Protein AF-A0A7W9STG7-F1 (afdb_monomer)

Secondary structure (DSSP, 8-state):
----PPPHHHHHHHHHHHHHHHHHHHHHHH-----TTS--PPPHHHHHHHHHHHHHHHHHHHHHHHHHHHTTTPPPSSGGGGGGGT--GGGGB-TTT-PBPEEETTTTEEE-TTPPTTSSTTGGG----SS--

InterPro domains:
  IPR012902 Prokaryotic N-terminal methylation site [PF07963] (1-25)
  IPR012902 Prokaryotic N-terminal methylation site [TIGR02532] (3-26)
  IPR045584 Pilin-like [SSF54523] (6-87)

Sequence (133 aa):
MRRRAFSLVEILVVIVIIGILAAIVIPRLTGGGKDASGKPTLAPKQRAQQVGTISYVSQIQQAITMYKMDNEERLPANLQELKRYGVTDEMLIDSVSKQPLQYNPQTGEVTSPTALPGRVGNALNLPNSVQGQ

Radius of gyration: 25.41 Å; Cα contacts (8 Å, |Δi|>4): 123; chains: 1; bounding box: 43×26×91 Å

Mean predicted aligned error: 15.26 Å

Foldseek 3Di:
DDDDDDDPVNVVVVVVVVVVVCVVVVCVVQQFDQDPVRHTDDRPVLVVLQLLLLLLQVLLLVLQVVVCVVPVNAGDPDSVVSVVVVRDPVSQARSRPRHGWDADRVVRHTHDPPDDPPSNVCSVDDPPPPDDD

pLDDT: mean 72.4, std 17.85, range [34.22, 96.0]

Organism: Armatimonas rosea (NCBI:txid685828)

Nearest PDB structures (foldseek):
  1g3y-assembly1_A-2  TM=3.520E-01  e=6.005E+00  Corynebacterium diphtheriae
  1bi3-assembly1_A  TM=3.106E-01  e=9.882E+00  Corynebacterium diphtheriae
  1xjk-assembly1_A  TM=2.815E-01  e=6.005E+00  Thermotoga maritima
  1g3s-assembly1_A  TM=2.430E-01  e=9.882E+00  Corynebacterium diphtheriae

Structure (mmCIF, N/CA/C/O backbone):
data_AF-A0A7W9STG7-F1
#
_entry.id   AF-A0A7W9STG7-F1
#
loop_
_atom_site.group_PDB
_atom_site.id
_atom_site.type_symbol
_atom_site.label_atom_id
_atom_site.label_alt_id
_atom_site.label_comp_id
_atom_site.label_asym_id
_atom_site.label_entity_id
_atom_site.label_seq_id
_atom_site.pdbx_PDB_ins_code
_atom_site.Cartn_x
_atom_site.Cartn_y
_atom_site.Cartn_z
_atom_site.occupancy
_atom_site.B_iso_or_equiv
_atom_site.auth_seq_id
_atom_site.auth_comp_id
_atom_site.auth_asym_id
_atom_site.auth_atom_id
_atom_site.pdbx_PDB_model_num
ATOM 1 N N . MET A 1 1 ? 12.511 -15.448 -68.580 1.00 52.19 1 MET A N 1
ATOM 2 C CA . MET A 1 1 ? 12.091 -14.790 -67.320 1.00 52.19 1 MET A CA 1
ATOM 3 C C . MET A 1 1 ? 13.333 -14.462 -66.496 1.00 52.19 1 MET A C 1
ATOM 5 O O . MET A 1 1 ? 14.003 -15.386 -66.057 1.00 52.19 1 MET A O 1
ATOM 9 N N . ARG A 1 2 ? 13.703 -13.183 -66.333 1.00 56.03 2 ARG A N 1
ATOM 10 C CA . ARG A 1 2 ? 14.838 -12.792 -65.474 1.00 56.03 2 ARG A CA 1
ATOM 11 C C . ARG A 1 2 ? 14.344 -12.671 -64.033 1.00 56.03 2 ARG A C 1
ATOM 13 O O . ARG A 1 2 ? 13.600 -11.745 -63.726 1.00 56.03 2 ARG A O 1
ATOM 20 N N . ARG A 1 3 ? 14.737 -13.604 -63.163 1.00 64.56 3 ARG A N 1
ATOM 21 C CA . ARG A 1 3 ? 14.563 -13.457 -61.712 1.00 64.56 3 ARG A CA 1
ATOM 22 C C . ARG A 1 3 ? 15.571 -12.408 -61.242 1.00 64.56 3 ARG A C 1
ATOM 24 O O . ARG A 1 3 ? 16.772 -12.610 -61.397 1.00 64.56 3 ARG A O 1
ATOM 31 N N . ARG A 1 4 ? 15.092 -11.269 -60.739 1.00 70.81 4 ARG A N 1
ATOM 32 C CA . ARG A 1 4 ? 15.939 -10.313 -60.017 1.00 70.81 4 ARG A CA 1
ATOM 33 C C . ARG A 1 4 ? 16.298 -10.967 -58.686 1.00 70.81 4 ARG A C 1
ATOM 35 O O . ARG A 1 4 ? 15.407 -11.271 -57.901 1.00 70.81 4 ARG A O 1
ATOM 42 N N . ALA A 1 5 ? 17.576 -11.266 -58.492 1.00 71.06 5 ALA A N 1
ATOM 43 C CA . ALA A 1 5 ? 18.089 -11.698 -57.203 1.00 71.06 5 ALA A CA 1
ATOM 44 C C . ALA A 1 5 ? 18.240 -10.461 -56.309 1.00 71.06 5 ALA A C 1
ATOM 46 O O . ALA A 1 5 ? 18.744 -9.434 -56.764 1.00 71.06 5 ALA A O 1
ATOM 47 N N . PHE A 1 6 ? 17.774 -10.563 -55.067 1.00 72.50 6 PHE A N 1
ATOM 48 C CA . PHE A 1 6 ? 17.976 -9.538 -54.047 1.00 72.50 6 PHE A CA 1
ATOM 49 C C . PHE A 1 6 ? 19.471 -9.379 -53.761 1.00 72.50 6 PHE A C 1
ATOM 51 O O . PHE A 1 6 ? 20.205 -10.366 -53.684 1.00 72.50 6 PHE A O 1
ATOM 58 N N . SER A 1 7 ? 19.928 -8.135 -53.624 1.00 85.44 7 SER A N 1
ATOM 59 C CA . SER A 1 7 ? 21.320 -7.857 -53.277 1.00 85.44 7 SER A CA 1
ATOM 60 C C . SER A 1 7 ? 21.547 -8.114 -51.788 1.00 85.44 7 SER A C 1
ATOM 62 O O . SER A 1 7 ? 20.723 -7.737 -50.956 1.00 85.44 7 SER A O 1
ATOM 64 N N . LEU A 1 8 ? 22.700 -8.684 -51.424 1.00 85.62 8 LEU A N 1
ATOM 65 C CA . LEU A 1 8 ? 23.116 -8.797 -50.017 1.00 85.62 8 LEU A CA 1
ATOM 66 C C . LEU A 1 8 ? 23.138 -7.428 -49.320 1.00 85.62 8 LEU A C 1
ATOM 68 O O . LEU A 1 8 ? 22.819 -7.321 -48.138 1.00 85.62 8 LEU A O 1
ATOM 72 N N . VAL A 1 9 ? 23.458 -6.373 -50.075 1.00 90.12 9 VAL A N 1
ATOM 73 C CA . VAL A 1 9 ? 23.478 -4.989 -49.586 1.00 90.12 9 VAL A CA 1
ATOM 74 C C . VAL A 1 9 ? 22.075 -4.506 -49.212 1.00 90.12 9 VAL A C 1
ATOM 76 O O . VAL A 1 9 ? 21.909 -3.783 -48.236 1.00 90.12 9 VAL A O 1
ATOM 79 N N . GLU A 1 10 ? 21.055 -4.930 -49.952 1.00 89.19 10 GLU A N 1
ATOM 80 C CA . GLU A 1 10 ? 19.666 -4.544 -49.702 1.00 89.19 10 GLU A CA 1
ATOM 81 C C . GLU A 1 10 ? 19.176 -5.121 -48.371 1.00 89.19 10 GLU A C 1
ATOM 83 O O . GLU A 1 10 ? 18.620 -4.402 -47.544 1.00 89.19 10 GLU A O 1
ATOM 88 N N . ILE A 1 11 ? 19.491 -6.391 -48.104 1.00 91.12 11 ILE A N 1
ATOM 89 C CA . ILE A 1 11 ? 19.166 -7.034 -46.826 1.00 91.12 11 ILE A CA 1
ATOM 90 C C . ILE A 1 11 ? 19.942 -6.380 -45.672 1.00 91.12 11 ILE A C 1
ATOM 92 O O . ILE A 1 11 ? 19.363 -6.143 -44.613 1.00 91.12 11 ILE A O 1
ATOM 96 N N . LEU A 1 12 ? 21.218 -6.034 -45.878 1.00 92.81 12 LEU A N 1
ATOM 97 C CA . LEU A 1 12 ? 22.050 -5.376 -44.866 1.00 92.81 12 LEU A CA 1
ATOM 98 C C . LEU A 1 12 ? 21.457 -4.033 -44.410 1.00 92.81 12 LEU A C 1
ATOM 100 O O . LEU A 1 12 ? 21.386 -3.758 -43.215 1.00 92.81 12 LEU A O 1
ATOM 104 N N . VAL A 1 13 ? 21.001 -3.199 -45.345 1.00 93.75 13 VAL A N 1
ATOM 105 C CA . VAL A 1 13 ? 20.398 -1.901 -45.005 1.00 93.75 13 VAL A CA 1
ATOM 106 C C . VAL A 1 13 ? 19.066 -2.090 -44.272 1.00 93.75 13 VAL A C 1
ATOM 108 O O . VAL A 1 13 ? 18.794 -1.391 -43.295 1.00 93.75 13 VAL A O 1
ATOM 111 N N . VAL A 1 14 ? 18.254 -3.070 -44.680 1.00 94.19 14 VAL A N 1
ATOM 112 C CA . VAL A 1 14 ? 16.954 -3.352 -44.051 1.00 94.19 14 VAL A CA 1
ATOM 113 C C . VAL A 1 14 ? 17.110 -3.772 -42.588 1.00 94.19 14 VAL A C 1
ATOM 115 O O . VAL A 1 14 ? 16.409 -3.236 -41.729 1.00 94.19 14 VAL A O 1
ATOM 118 N N . ILE A 1 15 ? 18.046 -4.674 -42.270 1.00 94.75 15 ILE A N 1
ATOM 119 C CA . ILE A 1 15 ? 18.255 -5.108 -40.877 1.00 94.75 15 ILE A CA 1
ATOM 120 C C . ILE A 1 15 ? 18.759 -3.967 -39.984 1.00 94.75 15 ILE A C 1
ATOM 122 O O . ILE A 1 15 ? 18.368 -3.888 -38.820 1.00 94.75 15 ILE A O 1
ATOM 126 N N . VAL A 1 16 ? 19.563 -3.046 -40.528 1.00 96.00 16 VAL A N 1
ATOM 127 C CA . VAL A 1 16 ? 20.042 -1.859 -39.802 1.00 96.00 16 VAL A CA 1
ATOM 128 C C . VAL A 1 16 ? 18.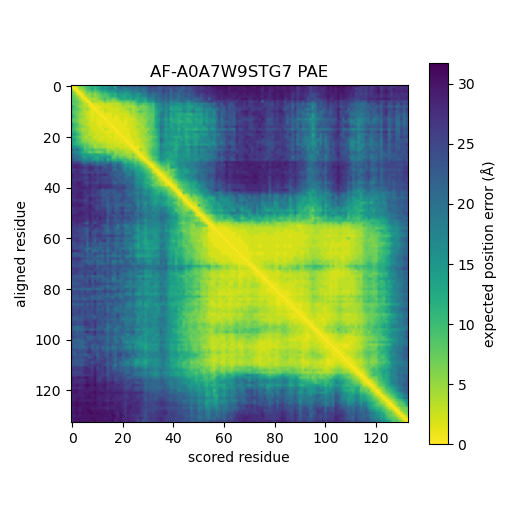877 -0.930 -39.464 1.00 96.00 16 VAL A C 1
ATOM 130 O O . VAL A 1 16 ? 18.745 -0.502 -38.318 1.00 96.00 16 VAL A O 1
ATOM 133 N N . ILE A 1 17 ? 17.990 -0.663 -40.427 1.00 95.38 17 ILE A N 1
ATOM 134 C CA . ILE A 1 17 ? 16.809 0.182 -40.204 1.00 95.38 17 ILE A CA 1
ATOM 135 C C . ILE A 1 17 ? 15.866 -0.468 -39.182 1.00 95.38 17 ILE A C 1
ATOM 137 O O . ILE A 1 17 ? 15.431 0.202 -38.245 1.00 95.38 17 ILE A O 1
ATOM 141 N N . ILE A 1 18 ? 15.593 -1.773 -39.308 1.00 95.12 18 ILE A N 1
ATOM 142 C CA . ILE A 1 18 ? 14.765 -2.509 -38.339 1.00 95.12 18 ILE A CA 1
ATOM 143 C C . ILE A 1 18 ? 15.393 -2.454 -36.940 1.00 95.12 18 ILE A C 1
ATOM 145 O O . ILE A 1 18 ? 14.669 -2.233 -35.972 1.00 95.12 18 ILE A O 1
ATOM 149 N N . GLY A 1 19 ? 16.718 -2.582 -36.818 1.00 93.75 19 GLY A N 1
ATOM 150 C CA . GLY A 1 19 ? 17.427 -2.485 -35.540 1.00 93.75 19 GLY A CA 1
ATOM 151 C C . GLY A 1 19 ? 17.257 -1.126 -34.854 1.00 93.75 19 GLY A C 1
ATOM 152 O O . GLY A 1 19 ? 16.931 -1.073 -33.667 1.00 93.75 19 GLY A O 1
ATOM 153 N N . ILE A 1 20 ? 17.403 -0.026 -35.602 1.00 93.81 20 ILE A N 1
ATOM 154 C CA . ILE A 1 20 ? 17.222 1.340 -35.075 1.00 93.81 20 ILE A CA 1
ATOM 155 C C . ILE A 1 20 ? 15.766 1.571 -34.653 1.00 93.81 20 ILE A C 1
ATOM 157 O O . ILE A 1 20 ? 15.506 2.080 -33.561 1.00 93.81 20 ILE A O 1
ATOM 161 N N . LEU A 1 21 ? 14.803 1.170 -35.489 1.00 93.44 21 LEU A N 1
ATOM 162 C CA . LEU A 1 21 ? 13.381 1.328 -35.179 1.00 93.44 21 LEU A CA 1
ATOM 163 C C . LEU A 1 21 ? 12.970 0.484 -33.967 1.00 93.44 21 LEU A C 1
ATOM 165 O O . LEU A 1 21 ? 12.306 0.992 -33.063 1.00 93.44 21 LEU A O 1
ATOM 169 N N . ALA A 1 22 ? 13.405 -0.776 -33.900 1.00 86.38 22 ALA A N 1
ATOM 170 C CA . ALA A 1 22 ? 13.123 -1.662 -32.776 1.00 86.38 22 ALA A CA 1
ATOM 171 C C . ALA A 1 22 ? 13.662 -1.091 -31.454 1.00 86.38 22 ALA A C 1
ATOM 173 O O . ALA A 1 22 ? 12.952 -1.118 -30.447 1.00 86.38 22 ALA A O 1
ATOM 174 N N . ALA A 1 23 ? 14.859 -0.495 -31.464 1.00 85.31 23 ALA A N 1
ATOM 175 C CA . ALA A 1 23 ? 15.454 0.134 -30.285 1.00 85.31 23 ALA A CA 1
ATOM 176 C C . ALA A 1 23 ? 14.617 1.299 -29.722 1.00 85.31 23 ALA A C 1
ATOM 178 O O . ALA A 1 23 ? 14.624 1.522 -28.514 1.00 85.31 23 ALA A O 1
ATOM 179 N N . ILE A 1 24 ? 13.869 2.021 -30.564 1.00 85.25 24 ILE A N 1
ATOM 180 C CA . ILE A 1 24 ? 13.007 3.140 -30.142 1.00 85.25 24 ILE A CA 1
ATOM 181 C C . ILE A 1 24 ? 11.596 2.655 -29.779 1.00 85.25 24 ILE A C 1
ATOM 183 O O . ILE A 1 24 ? 10.986 3.161 -28.837 1.00 85.25 24 ILE A O 1
ATOM 187 N N . VAL A 1 25 ? 11.062 1.669 -30.502 1.00 80.06 25 VAL A N 1
ATOM 188 C CA . VAL A 1 25 ? 9.679 1.190 -30.338 1.00 80.06 25 VAL A CA 1
ATOM 189 C C . VAL A 1 25 ? 9.516 0.302 -29.100 1.00 80.06 25 VAL A C 1
ATOM 191 O O . VAL A 1 25 ? 8.549 0.459 -28.352 1.00 80.06 25 VAL A O 1
ATOM 194 N N . ILE A 1 26 ? 10.469 -0.593 -28.827 1.00 71.81 26 ILE A N 1
ATOM 195 C CA . ILE A 1 26 ? 10.424 -1.504 -27.671 1.00 71.81 26 ILE A CA 1
ATOM 196 C C . ILE A 1 26 ? 10.323 -0.764 -26.320 1.00 71.81 26 ILE A C 1
ATOM 198 O O . ILE A 1 26 ? 9.445 -1.124 -25.528 1.00 71.81 26 ILE A O 1
ATOM 202 N N . PRO A 1 27 ? 11.126 0.278 -26.009 1.00 65.62 27 PRO A N 1
ATOM 203 C CA . PRO A 1 27 ? 11.007 0.981 -24.728 1.00 65.62 27 PRO A CA 1
ATOM 204 C C . PRO A 1 27 ? 9.671 1.722 -24.581 1.00 65.62 27 PRO A C 1
ATOM 206 O O . PRO A 1 27 ? 9.160 1.842 -23.468 1.00 65.62 27 PRO A O 1
ATOM 209 N N . ARG A 1 28 ? 9.061 2.173 -25.688 1.00 63.12 28 ARG A N 1
ATOM 210 C CA . ARG A 1 28 ? 7.735 2.816 -25.670 1.00 63.12 28 ARG A CA 1
ATOM 211 C C . ARG A 1 28 ? 6.619 1.836 -25.311 1.00 63.12 28 ARG A C 1
ATOM 213 O O . ARG A 1 28 ? 5.666 2.237 -24.651 1.00 63.12 28 ARG A O 1
ATOM 220 N N . LEU A 1 29 ? 6.749 0.568 -25.703 1.00 59.28 29 LEU A N 1
ATOM 221 C CA . LEU A 1 29 ? 5.735 -0.461 -25.463 1.00 59.28 29 LEU A CA 1
ATOM 222 C C . LEU A 1 29 ? 5.918 -1.195 -24.121 1.00 59.28 29 LEU A C 1
ATOM 224 O O . LEU A 1 29 ? 4.948 -1.663 -23.531 1.00 59.28 29 LEU A O 1
ATOM 228 N N . THR A 1 30 ? 7.152 -1.282 -23.616 1.00 60.66 30 THR A N 1
ATOM 229 C CA . THR A 1 30 ? 7.490 -2.043 -22.394 1.00 60.66 30 THR A CA 1
ATOM 230 C C . THR A 1 30 ? 7.365 -1.254 -21.088 1.00 60.66 30 THR A C 1
ATOM 232 O O . THR A 1 30 ? 7.483 -1.841 -20.015 1.00 60.66 30 THR A O 1
ATOM 235 N N . GLY A 1 31 ? 7.055 0.046 -21.136 1.00 52.69 31 GLY A N 1
ATOM 236 C CA . GLY A 1 31 ? 6.547 0.798 -19.980 1.00 52.69 31 GLY A CA 1
ATOM 237 C C . GLY A 1 31 ? 7.454 0.850 -18.739 1.00 52.69 31 GLY A C 1
ATOM 238 O O . GLY A 1 31 ? 6.959 1.115 -17.650 1.00 52.69 31 GLY A O 1
ATOM 239 N N . GLY A 1 32 ? 8.757 0.596 -18.859 1.00 50.19 32 GLY A N 1
ATOM 240 C CA . GLY A 1 32 ? 9.706 0.598 -17.739 1.00 50.19 32 GLY A CA 1
ATOM 241 C C . GLY A 1 32 ? 10.748 1.707 -17.862 1.00 50.19 32 GLY A C 1
ATOM 242 O O . GLY A 1 32 ? 11.933 1.422 -18.011 1.00 50.19 32 GLY A O 1
ATOM 243 N N . GLY A 1 33 ? 10.326 2.972 -17.866 1.00 50.66 33 GLY A N 1
ATOM 244 C CA . GLY A 1 33 ? 11.244 4.106 -17.990 1.00 50.66 33 GLY A CA 1
ATOM 245 C C . GLY A 1 33 ? 11.835 4.510 -16.645 1.00 50.66 33 GLY A C 1
ATOM 246 O O . GLY A 1 33 ? 11.213 5.296 -15.955 1.00 50.66 33 GLY A O 1
ATOM 247 N N . LYS A 1 34 ? 13.033 4.030 -16.281 1.00 48.12 34 LYS A N 1
A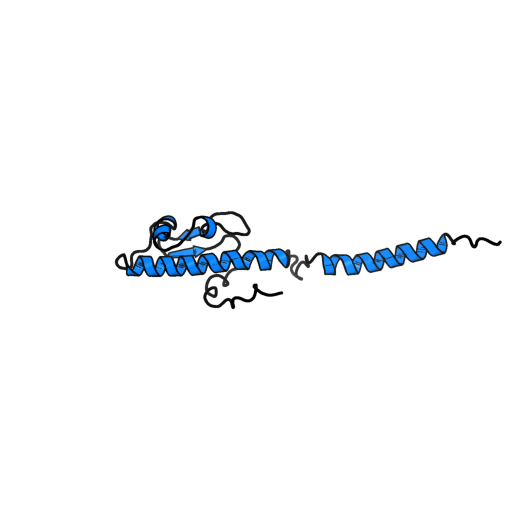TOM 248 C CA . LYS A 1 34 ? 13.780 4.545 -15.111 1.00 48.12 34 LYS A CA 1
ATOM 249 C C . LYS A 1 34 ? 13.747 6.076 -15.108 1.00 48.12 34 LYS A C 1
ATOM 251 O O . LYS A 1 34 ? 13.980 6.693 -16.149 1.00 48.12 34 LYS A O 1
ATOM 256 N N . ASP A 1 35 ? 13.429 6.672 -13.963 1.00 49.75 35 ASP A N 1
ATOM 257 C CA . ASP A 1 35 ? 13.474 8.125 -13.839 1.00 49.75 35 ASP A CA 1
ATOM 258 C C . ASP A 1 35 ? 14.919 8.627 -14.021 1.00 49.75 35 ASP A C 1
ATOM 260 O O . ASP A 1 35 ? 15.877 7.849 -14.014 1.00 49.75 35 ASP A O 1
ATOM 264 N N . ALA A 1 36 ? 15.101 9.940 -14.183 1.00 49.66 36 ALA A N 1
ATOM 265 C CA . ALA A 1 36 ? 16.430 10.551 -14.296 1.00 49.66 36 ALA A CA 1
ATOM 266 C C . ALA A 1 36 ? 17.333 10.289 -13.067 1.00 49.66 36 ALA A C 1
ATOM 268 O O . ALA A 1 36 ? 18.526 10.574 -13.104 1.00 49.66 36 ALA A O 1
ATOM 269 N N . SER A 1 37 ? 16.776 9.735 -11.986 1.00 51.75 37 SER A N 1
ATOM 270 C CA . SER A 1 37 ? 17.471 9.337 -10.762 1.00 51.75 37 SER A CA 1
ATOM 271 C C . SER A 1 37 ? 17.825 7.842 -10.726 1.00 51.75 37 SER A C 1
ATOM 273 O O . SER A 1 37 ? 18.319 7.358 -9.709 1.00 51.75 37 SER A O 1
ATOM 275 N N . GLY A 1 38 ? 17.586 7.097 -11.812 1.00 44.72 38 GLY A N 1
ATOM 276 C CA . GLY A 1 38 ? 17.903 5.673 -11.921 1.00 44.72 38 GLY A CA 1
ATOM 277 C C . GLY A 1 38 ? 16.978 4.760 -11.114 1.00 44.72 38 GLY A C 1
ATOM 278 O O . GLY A 1 38 ? 17.225 3.551 -11.054 1.00 44.72 38 GLY A O 1
ATOM 279 N N . LYS A 1 39 ? 15.906 5.290 -10.514 1.00 43.50 39 LYS A N 1
ATOM 280 C CA . LYS A 1 39 ? 14.935 4.476 -9.787 1.00 43.50 39 LYS A CA 1
ATOM 281 C C . LYS A 1 39 ? 14.005 3.807 -10.798 1.00 43.50 39 LYS A C 1
ATOM 283 O O . LYS A 1 39 ? 13.545 4.458 -11.742 1.00 43.50 39 LYS A O 1
ATOM 288 N N . PRO A 1 40 ? 13.720 2.503 -10.644 1.00 46.06 40 PRO A N 1
ATOM 289 C CA . PRO A 1 40 ? 12.737 1.839 -11.481 1.00 46.06 40 PRO A CA 1
ATOM 290 C C . PRO A 1 40 ? 11.397 2.544 -11.275 1.00 46.06 40 PRO A C 1
ATOM 292 O O . PRO A 1 40 ? 10.792 2.447 -10.208 1.00 46.06 40 PRO A O 1
ATOM 295 N N . THR A 1 41 ? 10.926 3.280 -12.285 1.00 47.78 41 THR A N 1
ATOM 296 C CA . THR A 1 41 ? 9.537 3.715 -12.271 1.00 47.78 41 THR A CA 1
ATOM 297 C C . THR A 1 41 ? 8.710 2.452 -12.319 1.00 47.78 41 THR A C 1
ATOM 299 O O . THR A 1 41 ? 8.831 1.663 -13.261 1.00 47.78 41 THR A O 1
ATOM 302 N N . LEU A 1 42 ? 7.895 2.260 -11.292 1.00 51.88 42 LEU A N 1
ATOM 303 C CA . LEU A 1 42 ? 6.922 1.187 -11.268 1.00 51.88 42 LEU A CA 1
ATOM 304 C C . LEU A 1 42 ? 6.161 1.209 -12.595 1.00 51.88 42 LEU A C 1
ATOM 306 O O . LEU A 1 42 ? 5.659 2.266 -13.001 1.00 51.88 42 LEU A O 1
ATOM 310 N N . ALA A 1 43 ? 6.149 0.071 -13.288 1.00 52.44 43 ALA A N 1
ATOM 311 C CA . ALA A 1 43 ? 5.523 -0.051 -14.594 1.00 52.44 43 ALA A CA 1
ATOM 312 C C . ALA A 1 43 ? 4.067 0.449 -14.503 1.00 52.44 43 ALA A C 1
ATOM 314 O O . ALA A 1 43 ? 3.432 0.265 -13.462 1.00 52.44 43 ALA A O 1
ATOM 315 N N . PRO A 1 44 ? 3.478 1.036 -15.557 1.00 50.88 44 PRO A N 1
ATOM 316 C CA . PRO A 1 44 ? 2.084 1.483 -15.548 1.00 50.88 44 PRO A CA 1
ATOM 317 C C . PRO A 1 44 ? 1.095 0.428 -15.019 1.00 50.88 44 PRO A C 1
ATOM 319 O O . PRO A 1 44 ? 0.158 0.769 -14.301 1.00 50.88 44 PRO A O 1
ATOM 322 N N . LYS A 1 45 ? 1.365 -0.868 -15.257 1.00 49.34 45 LYS A N 1
ATOM 323 C CA . LYS A 1 45 ? 0.617 -1.989 -14.658 1.00 49.34 45 LYS A CA 1
ATOM 324 C C . LYS A 1 45 ? 0.668 -2.010 -13.126 1.00 49.34 45 LYS A C 1
ATOM 326 O O . LYS A 1 45 ? -0.353 -2.241 -12.491 1.00 49.34 45 LYS A O 1
ATOM 331 N N . GLN A 1 46 ? 1.826 -1.749 -12.529 1.00 51.56 46 GLN A N 1
ATOM 332 C CA . GLN A 1 46 ? 1.998 -1.706 -11.075 1.00 51.56 46 GLN A CA 1
ATOM 333 C C . GLN A 1 46 ? 1.268 -0.505 -10.460 1.00 51.56 46 GLN A C 1
ATOM 335 O O . GLN A 1 46 ? 0.698 -0.637 -9.384 1.00 51.56 46 GLN A O 1
ATOM 340 N N . ARG A 1 47 ? 1.191 0.637 -11.16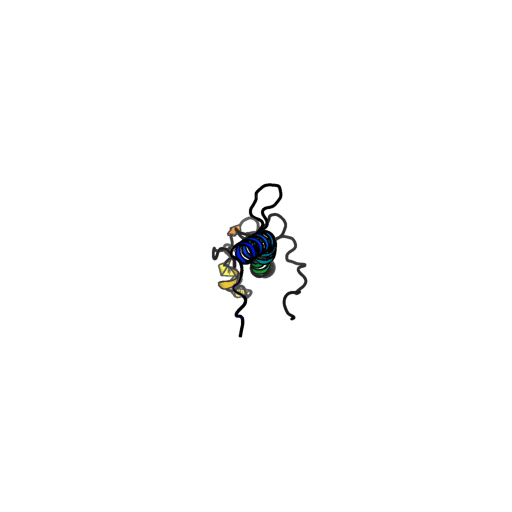2 1.00 53.66 47 ARG A N 1
ATOM 341 C CA . ARG A 1 47 ? 0.376 1.782 -10.711 1.00 53.66 47 ARG A CA 1
ATOM 342 C C . ARG A 1 47 ? -1.120 1.467 -10.706 1.00 53.66 47 ARG A C 1
ATOM 344 O O . ARG A 1 47 ? -1.807 1.850 -9.768 1.00 53.66 47 ARG A O 1
ATOM 351 N N . ALA A 1 48 ? -1.616 0.747 -11.714 1.00 52.75 48 ALA A N 1
ATOM 352 C CA . ALA A 1 48 ? -3.011 0.303 -11.743 1.00 52.75 48 ALA A CA 1
ATOM 353 C C . ALA A 1 48 ? -3.317 -0.705 -10.617 1.00 52.75 48 ALA A C 1
ATOM 355 O O . ALA A 1 48 ? -4.352 -0.609 -9.965 1.00 52.75 48 ALA A O 1
ATOM 356 N N . GLN A 1 49 ? -2.389 -1.622 -10.323 1.00 52.12 49 GLN A N 1
ATOM 357 C CA . GLN A 1 49 ? -2.548 -2.614 -9.249 1.00 52.12 49 GLN A CA 1
ATOM 358 C C . GLN A 1 49 ? -2.528 -2.009 -7.837 1.00 52.12 49 GLN A C 1
ATOM 360 O O . GLN A 1 49 ? -3.074 -2.611 -6.915 1.00 52.12 49 GLN A O 1
ATOM 365 N N . GLN A 1 50 ? -1.946 -0.818 -7.665 1.00 55.16 50 GLN A N 1
ATOM 366 C CA . GLN A 1 50 ? -1.966 -0.085 -6.394 1.00 55.16 50 GLN A CA 1
ATOM 367 C C . GLN A 1 50 ? -3.332 0.540 -6.076 1.00 55.16 50 GLN A C 1
ATOM 369 O O . GLN A 1 50 ? -3.587 0.863 -4.918 1.00 55.16 50 GLN A O 1
ATOM 374 N N . VAL A 1 51 ? -4.223 0.709 -7.063 1.00 53.38 51 VAL A N 1
ATOM 375 C CA . VAL A 1 51 ? -5.547 1.317 -6.831 1.00 53.38 51 VAL A CA 1
ATOM 376 C C . VAL A 1 51 ? -6.424 0.415 -5.953 1.00 53.38 51 VAL A C 1
ATOM 378 O O . VAL A 1 51 ? -7.146 0.923 -5.098 1.00 53.38 51 VAL A O 1
ATOM 381 N N . GLY A 1 52 ? -6.295 -0.912 -6.091 1.00 54.91 52 GLY A N 1
ATOM 382 C CA . GLY A 1 52 ? -7.000 -1.884 -5.246 1.00 54.91 52 GLY A CA 1
ATOM 383 C C . GLY A 1 52 ? -6.628 -1.750 -3.767 1.00 54.91 52 GLY A C 1
ATOM 384 O O . GLY A 1 52 ? -7.505 -1.556 -2.930 1.00 54.91 52 GLY A O 1
ATOM 385 N N . THR A 1 53 ? -5.326 -1.733 -3.455 1.00 59.00 53 THR A N 1
ATOM 386 C CA . THR A 1 53 ? -4.823 -1.552 -2.082 1.00 59.00 53 THR A CA 1
ATOM 387 C C . THR A 1 53 ? -5.354 -0.274 -1.427 1.00 59.00 53 THR A C 1
ATOM 389 O O . THR A 1 53 ? -5.751 -0.292 -0.263 1.00 59.00 53 THR A O 1
ATOM 392 N N . ILE A 1 54 ? -5.361 0.851 -2.151 1.00 62.84 54 ILE A N 1
ATOM 393 C CA . ILE A 1 54 ? -5.750 2.149 -1.577 1.00 62.84 54 ILE A CA 1
ATOM 394 C C . ILE A 1 54 ? -7.239 2.154 -1.184 1.00 62.84 54 ILE A C 1
ATOM 396 O O . ILE A 1 54 ? -7.596 2.729 -0.157 1.00 62.84 54 ILE A O 1
ATOM 400 N N . SER A 1 55 ? -8.098 1.473 -1.952 1.00 67.50 55 SER A N 1
ATOM 401 C CA . SER A 1 55 ? -9.525 1.331 -1.630 1.00 67.50 55 SER A CA 1
ATOM 402 C C . SER A 1 55 ? -9.771 0.473 -0.384 1.00 67.50 55 SER A C 1
ATOM 404 O O . SER A 1 55 ? -10.691 0.751 0.383 1.00 67.50 55 SER A O 1
ATOM 406 N N . TYR A 1 56 ? -8.951 -0.553 -0.142 1.00 77.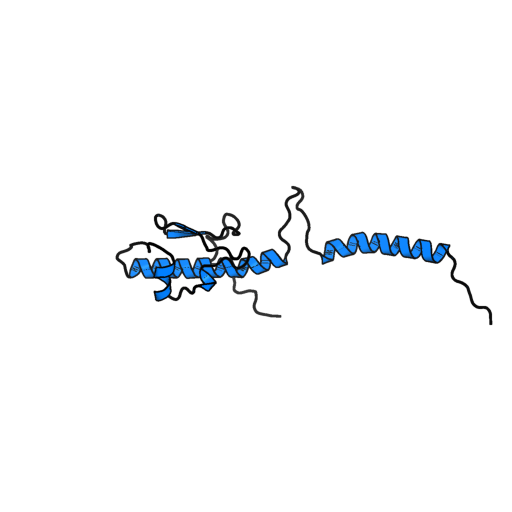81 56 TYR A N 1
ATOM 407 C CA . TYR A 1 56 ? -9.089 -1.392 1.052 1.00 77.81 56 TYR A CA 1
ATOM 408 C C . TYR A 1 56 ? -8.709 -0.638 2.323 1.00 77.81 56 TYR A C 1
ATOM 410 O O . TYR A 1 56 ? -9.429 -0.717 3.315 1.00 77.81 56 TYR A O 1
ATOM 418 N N . VAL A 1 57 ? -7.638 0.161 2.282 1.00 79.00 57 VAL A N 1
ATOM 419 C CA . VAL A 1 57 ? -7.204 0.959 3.440 1.00 79.00 57 VAL A CA 1
ATOM 420 C C . VAL A 1 57 ? -8.286 1.953 3.876 1.00 79.00 57 VAL A C 1
ATOM 422 O O . VAL A 1 57 ? -8.555 2.063 5.070 1.00 79.00 57 VAL A O 1
ATOM 425 N N . SER A 1 58 ? -8.957 2.639 2.943 1.00 79.44 58 SER A N 1
ATOM 426 C CA . SER A 1 58 ? -10.020 3.590 3.303 1.00 79.44 58 SER A CA 1
ATOM 427 C C . SER A 1 58 ? -11.259 2.909 3.890 1.00 79.44 58 SER A C 1
ATOM 429 O O . SER A 1 58 ? -11.823 3.410 4.863 1.00 79.44 58 SER A O 1
ATOM 431 N N . GLN A 1 59 ? -11.655 1.753 3.357 1.00 82.50 59 GLN A N 1
ATOM 432 C CA . GLN A 1 59 ? -12.760 0.963 3.909 1.00 82.50 59 GLN A CA 1
ATOM 433 C C . GLN A 1 59 ? -12.439 0.439 5.314 1.00 82.50 59 GLN A C 1
ATOM 435 O O . GLN A 1 59 ? -13.273 0.518 6.213 1.00 82.50 59 GLN A O 1
ATOM 440 N N . ILE A 1 60 ? -11.210 -0.036 5.535 1.00 86.88 60 ILE A N 1
ATOM 441 C CA . ILE A 1 60 ? -10.759 -0.451 6.868 1.00 86.88 60 ILE A CA 1
ATOM 442 C C . ILE A 1 60 ? -10.774 0.746 7.822 1.00 86.88 60 ILE A C 1
ATOM 444 O O .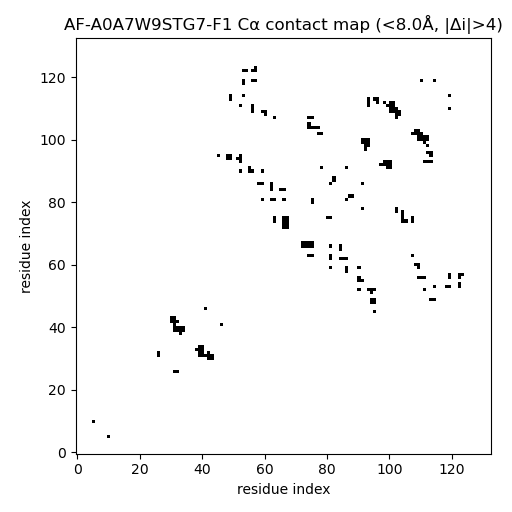 ILE A 1 60 ? -11.227 0.609 8.954 1.00 86.88 60 ILE A O 1
ATOM 448 N N . GLN A 1 61 ? -10.361 1.934 7.375 1.00 87.06 61 GLN A N 1
ATOM 449 C CA . GLN A 1 61 ? -10.402 3.134 8.210 1.00 87.06 61 GLN A CA 1
ATOM 450 C C . GLN A 1 61 ? -11.829 3.491 8.640 1.00 87.06 61 GLN A C 1
ATOM 452 O O . GLN A 1 61 ? -12.050 3.813 9.806 1.00 87.06 61 GLN A O 1
ATOM 457 N N . GLN A 1 62 ? -12.803 3.392 7.731 1.00 87.44 62 GLN A N 1
ATOM 458 C CA . GLN A 1 62 ? -14.219 3.580 8.064 1.00 87.44 62 GLN A CA 1
ATOM 459 C C . GLN A 1 62 ? -14.693 2.540 9.083 1.00 87.44 62 GLN A C 1
ATOM 461 O O . GLN A 1 62 ? -15.365 2.898 10.049 1.00 87.44 62 GLN A O 1
ATOM 466 N N . ALA A 1 63 ? -14.295 1.276 8.917 1.00 89.38 63 ALA A N 1
ATOM 467 C CA . ALA A 1 63 ? -14.598 0.223 9.879 1.00 89.38 63 ALA A CA 1
ATOM 468 C C . ALA A 1 63 ? -13.976 0.495 11.258 1.00 89.38 63 ALA A C 1
ATOM 470 O O . ALA A 1 63 ? -14.647 0.290 12.264 1.00 89.38 63 ALA A O 1
ATOM 471 N N . ILE A 1 64 ? -12.747 1.021 11.326 1.00 89.44 64 ILE A N 1
ATOM 472 C CA . ILE A 1 64 ? -12.123 1.465 12.585 1.00 89.44 64 ILE A CA 1
ATOM 473 C C . ILE A 1 64 ? -12.944 2.589 13.212 1.00 89.44 64 ILE A C 1
ATOM 475 O O . ILE A 1 64 ? -13.194 2.566 14.413 1.00 89.44 64 ILE A O 1
ATOM 479 N N . THR A 1 65 ? -13.388 3.570 12.425 1.00 89.75 65 THR A N 1
ATOM 480 C CA . THR A 1 65 ? -14.231 4.654 12.940 1.00 89.75 65 THR A CA 1
ATOM 481 C C . THR A 1 65 ? -15.554 4.119 13.489 1.00 89.75 65 THR A C 1
ATOM 483 O O . THR A 1 65 ? -15.938 4.512 14.586 1.00 89.75 65 THR A O 1
ATOM 486 N N . MET A 1 66 ? -16.222 3.199 12.786 1.00 88.88 66 MET A N 1
ATOM 487 C CA . MET A 1 66 ? -17.444 2.547 13.278 1.00 88.88 66 MET A CA 1
ATOM 488 C C . MET A 1 66 ? -17.185 1.744 14.554 1.00 88.88 66 MET A C 1
ATOM 490 O O . MET A 1 66 ? -17.903 1.912 15.533 1.00 88.88 66 MET A O 1
ATOM 494 N N . TYR A 1 67 ? -16.102 0.964 14.590 1.00 91.94 67 TYR A N 1
ATOM 495 C CA . TYR A 1 67 ? -15.688 0.233 15.785 1.00 91.94 67 TYR A CA 1
ATOM 496 C C . TYR A 1 67 ? -15.519 1.172 16.981 1.00 91.94 67 TYR A C 1
ATOM 498 O O . TYR A 1 67 ? -16.043 0.895 18.056 1.00 91.94 67 TYR A O 1
ATOM 506 N N . LYS A 1 68 ? -14.829 2.303 16.795 1.00 90.81 68 LYS A N 1
ATOM 507 C CA . LYS A 1 68 ? -14.650 3.310 17.846 1.00 90.81 68 LYS A CA 1
ATOM 508 C C . LYS A 1 68 ? -15.983 3.878 18.332 1.00 90.81 68 LYS A C 1
ATOM 510 O O . LYS A 1 68 ? -16.136 4.077 19.532 1.00 90.81 68 LYS A O 1
ATOM 515 N N . MET A 1 69 ? -16.919 4.153 17.422 1.00 91.31 69 MET A N 1
ATOM 516 C CA . MET A 1 69 ? -18.250 4.660 17.780 1.00 91.31 69 MET A CA 1
ATOM 517 C C . MET A 1 69 ? -19.022 3.657 18.648 1.00 91.31 69 MET A C 1
ATOM 519 O O . MET A 1 69 ? -19.662 4.064 19.613 1.00 91.31 69 MET A O 1
ATOM 523 N N . ASP A 1 70 ? -18.881 2.361 18.368 1.00 91.75 70 ASP A N 1
ATOM 524 C CA . ASP A 1 70 ? -19.577 1.299 19.101 1.00 91.75 70 ASP A CA 1
ATOM 525 C C . ASP A 1 70 ? -18.851 0.860 20.391 1.00 91.75 70 ASP A C 1
ATOM 527 O O . ASP A 1 70 ? -19.470 0.276 21.279 1.00 91.75 70 ASP A O 1
ATOM 531 N N . ASN A 1 71 ? -17.544 1.131 20.520 1.00 91.06 71 ASN A N 1
ATOM 532 C CA . ASN A 1 71 ? -16.687 0.630 21.607 1.00 91.06 71 ASN A CA 1
ATOM 533 C C . ASN A 1 71 ? -16.050 1.755 22.438 1.00 91.06 71 ASN A C 1
ATOM 535 O O . ASN A 1 71 ? -14.855 1.705 22.718 1.00 91.06 71 ASN A O 1
ATOM 539 N N . GLU A 1 72 ? -16.822 2.765 22.846 1.00 91.00 72 GLU A N 1
ATOM 540 C CA . GLU A 1 72 ? -16.358 3.832 23.761 1.00 91.00 72 GLU A CA 1
ATOM 541 C C . GLU A 1 72 ? -15.056 4.522 23.293 1.00 91.00 72 GLU A C 1
ATOM 543 O O . GLU A 1 72 ? -14.124 4.723 24.070 1.00 91.00 72 GLU A O 1
ATOM 548 N N . GLU A 1 73 ? -14.944 4.816 21.995 1.00 87.94 73 GLU A N 1
ATOM 549 C CA . GLU A 1 73 ? -13.752 5.387 21.344 1.00 87.94 73 GLU A CA 1
ATOM 550 C C . GLU A 1 73 ? -12.482 4.517 21.390 1.00 87.94 73 GLU A C 1
ATOM 552 O O . GLU A 1 73 ? -11.414 4.955 20.942 1.00 87.94 73 GLU A O 1
ATOM 557 N N . ARG A 1 74 ? -12.581 3.264 21.850 1.00 90.50 74 ARG A N 1
ATOM 558 C CA . ARG A 1 74 ? -11.461 2.318 21.868 1.00 90.50 74 ARG A CA 1
ATOM 559 C C . ARG A 1 74 ? -11.096 1.884 20.457 1.00 90.50 74 ARG A C 1
ATOM 561 O O . ARG A 1 74 ? -11.953 1.635 19.612 1.00 90.50 74 ARG A O 1
ATOM 568 N N . LEU A 1 75 ? -9.795 1.764 20.215 1.00 90.94 75 LEU A N 1
ATOM 56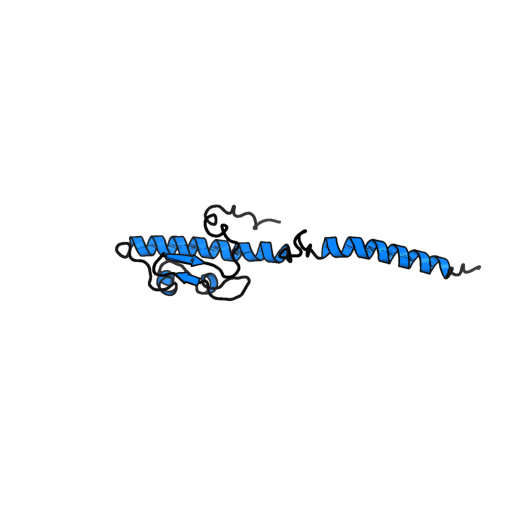9 C CA . LEU A 1 75 ? -9.262 1.196 18.982 1.00 90.94 75 LEU A CA 1
ATOM 570 C C . LEU A 1 75 ? -9.333 -0.339 19.033 1.00 90.94 75 LEU A C 1
ATOM 572 O O . LEU A 1 75 ? -9.185 -0.911 20.117 1.00 90.94 75 LEU A O 1
ATOM 576 N N . PRO A 1 76 ? -9.557 -1.011 17.889 1.00 90.69 76 PRO A N 1
ATOM 577 C CA . PRO A 1 76 ? -9.505 -2.468 17.836 1.00 90.69 76 PRO A CA 1
ATOM 578 C C . PRO A 1 76 ? -8.079 -2.948 18.145 1.00 90.69 76 PRO A C 1
ATOM 580 O O . PRO A 1 76 ? -7.108 -2.280 17.793 1.00 90.69 76 PRO A O 1
ATOM 583 N N . ALA A 1 77 ? -7.910 -4.110 18.783 1.00 90.62 77 ALA A N 1
ATOM 584 C CA . ALA A 1 77 ? -6.561 -4.613 19.063 1.00 90.62 77 ALA A CA 1
ATOM 585 C C . ALA A 1 77 ? -5.878 -5.135 17.788 1.00 90.62 77 ALA A C 1
ATOM 587 O O . ALA A 1 77 ? -4.650 -5.176 17.696 1.00 90.62 77 ALA A O 1
ATOM 588 N N . ASN A 1 78 ? -6.673 -5.543 16.799 1.00 90.44 78 ASN A N 1
ATOM 589 C CA . ASN A 1 78 ? -6.213 -6.060 15.518 1.00 90.44 78 ASN A CA 1
ATOM 590 C C . ASN A 1 78 ? -7.281 -5.878 14.424 1.00 90.44 78 ASN A C 1
ATOM 592 O O . ASN A 1 78 ? -8.453 -5.625 14.700 1.00 90.44 78 ASN A O 1
ATOM 596 N N . LEU A 1 79 ? -6.887 -6.039 13.158 1.00 87.31 79 LEU A N 1
ATOM 597 C CA . LEU A 1 79 ? -7.805 -5.861 12.028 1.00 87.31 79 LEU A CA 1
ATOM 598 C C . LEU A 1 79 ? -8.869 -6.966 11.916 1.00 87.31 79 LEU A C 1
ATOM 600 O O . LEU A 1 79 ? -9.865 -6.782 11.221 1.00 87.31 79 LEU A O 1
ATOM 604 N N . GLN A 1 80 ? -8.696 -8.109 12.585 1.00 89.12 80 GLN A N 1
ATOM 605 C CA . GLN A 1 80 ? -9.662 -9.208 12.527 1.00 89.12 80 GLN A CA 1
ATOM 606 C C . GLN A 1 80 ? -10.960 -8.876 13.276 1.00 89.12 80 GLN A C 1
ATOM 608 O O . GLN A 1 80 ? -12.018 -9.395 12.921 1.00 89.12 80 GLN A O 1
ATOM 613 N N . GLU A 1 81 ? -10.920 -7.973 14.255 1.00 89.06 81 GLU A N 1
ATOM 614 C CA . GLU A 1 81 ? -12.120 -7.489 14.952 1.00 89.06 81 GLU A CA 1
ATOM 615 C C . GLU A 1 81 ? -13.047 -6.686 14.030 1.00 89.06 81 GLU A C 1
ATOM 617 O O . GLU A 1 81 ? -14.272 -6.708 14.178 1.00 89.06 81 GLU A O 1
ATOM 622 N N . LEU A 1 82 ? -12.472 -6.056 13.003 1.00 90.50 82 LEU A N 1
ATOM 623 C CA . LEU A 1 82 ? -13.208 -5.269 12.020 1.00 90.50 82 LEU A CA 1
ATOM 624 C C . LEU A 1 82 ? -14.012 -6.125 11.037 1.00 90.50 82 LEU A C 1
ATOM 626 O O . LEU A 1 82 ? -14.831 -5.589 10.291 1.00 90.50 82 LEU A O 1
ATOM 630 N N . LYS A 1 83 ? -13.856 -7.457 11.061 1.00 90.69 83 LYS A N 1
ATOM 631 C CA . LYS A 1 83 ? -14.662 -8.365 10.231 1.00 90.69 83 LYS A CA 1
ATOM 632 C C . LYS A 1 83 ? -16.160 -8.221 10.480 1.00 90.69 83 LYS A C 1
ATOM 634 O O . LYS A 1 83 ? -16.961 -8.348 9.560 1.00 90.69 83 LYS A O 1
ATOM 639 N N . ARG A 1 84 ? -16.541 -7.891 11.718 1.00 88.56 84 ARG A N 1
ATOM 640 C CA . ARG A 1 84 ? -17.939 -7.624 12.098 1.00 88.56 84 ARG A CA 1
ATOM 641 C C . ARG A 1 84 ? -18.501 -6.350 11.463 1.00 88.56 84 ARG A C 1
ATOM 643 O O . ARG A 1 84 ? -19.710 -6.220 11.344 1.00 88.56 84 ARG A O 1
ATOM 650 N N . TYR A 1 85 ? -17.619 -5.461 11.018 1.00 89.12 85 TYR A N 1
ATOM 651 C CA . TYR A 1 85 ? -17.927 -4.178 10.391 1.00 89.12 85 TYR A CA 1
ATOM 652 C C . TYR A 1 85 ? -17.743 -4.222 8.864 1.00 89.12 85 TYR A C 1
ATOM 654 O O . TYR A 1 85 ? -17.604 -3.183 8.225 1.00 89.12 85 TYR A O 1
ATOM 662 N N . GLY A 1 86 ? -17.727 -5.424 8.271 1.00 85.94 86 GLY A N 1
ATOM 663 C CA . GLY A 1 86 ? -17.690 -5.621 6.818 1.00 85.94 86 GLY A CA 1
ATOM 664 C C . GLY A 1 86 ? -16.293 -5.733 6.202 1.00 85.94 86 GLY A C 1
ATOM 665 O O . GLY A 1 86 ? -16.184 -5.875 4.987 1.00 85.94 86 GLY A O 1
ATOM 666 N N . VAL A 1 87 ? -15.223 -5.715 7.005 1.00 88.94 87 VAL A N 1
ATOM 667 C CA . VAL A 1 87 ? -13.861 -5.954 6.502 1.00 88.94 87 VAL A CA 1
ATOM 668 C C . VAL A 1 87 ? -13.669 -7.440 6.185 1.00 88.94 87 VAL A C 1
ATOM 670 O O . VAL A 1 87 ? -13.955 -8.305 7.008 1.00 88.94 87 VAL A O 1
ATOM 673 N N . THR A 1 88 ? -13.158 -7.758 4.998 1.00 87.62 88 THR A N 1
ATOM 674 C CA . THR A 1 88 ? -12.908 -9.148 4.571 1.00 87.62 88 THR A CA 1
ATOM 675 C C . THR A 1 88 ? -11.424 -9.504 4.636 1.00 87.62 88 THR A C 1
ATOM 677 O O . THR A 1 88 ? -10.571 -8.621 4.627 1.00 87.62 88 THR A O 1
ATOM 680 N N . ASP A 1 89 ? -11.099 -10.801 4.669 1.00 86.69 89 ASP A N 1
ATOM 681 C CA . ASP A 1 89 ? -9.707 -11.280 4.684 1.00 86.69 89 ASP A CA 1
ATOM 682 C C . ASP A 1 89 ? -8.889 -10.800 3.472 1.00 86.69 89 ASP A C 1
ATOM 684 O O . ASP A 1 89 ? -7.707 -10.501 3.615 1.00 86.69 89 ASP A O 1
ATOM 688 N N . GLU A 1 90 ? -9.523 -10.639 2.307 1.00 82.62 90 GLU A N 1
ATOM 689 C CA . GLU A 1 90 ? -8.863 -10.125 1.098 1.00 82.62 90 GLU A CA 1
ATOM 690 C C . GLU A 1 90 ? -8.449 -8.654 1.253 1.00 82.62 90 GLU A C 1
ATOM 692 O O . GLU A 1 90 ? -7.408 -8.239 0.751 1.00 82.62 90 GLU A O 1
ATOM 697 N N . MET A 1 91 ? -9.230 -7.862 1.996 1.00 79.75 91 MET A N 1
ATOM 698 C CA . MET A 1 91 ? -8.920 -6.452 2.257 1.00 79.75 91 MET A CA 1
ATOM 699 C C . MET A 1 91 ? -7.732 -6.286 3.207 1.00 79.75 91 MET A C 1
ATOM 701 O O . MET A 1 91 ? -7.088 -5.241 3.201 1.00 79.75 91 MET A O 1
ATOM 705 N N . LEU A 1 92 ? -7.434 -7.308 4.017 1.00 85.00 92 LEU A N 1
ATOM 706 C CA . LEU A 1 92 ? -6.305 -7.312 4.949 1.00 85.00 92 LEU A CA 1
ATOM 707 C C . LEU A 1 92 ? -4.971 -7.606 4.258 1.00 85.00 92 LEU A C 1
ATOM 709 O O . LEU A 1 92 ? -3.931 -7.548 4.914 1.00 85.00 92 LEU A O 1
ATOM 713 N N . ILE A 1 93 ? -4.985 -7.927 2.964 1.00 82.50 93 ILE A N 1
ATOM 714 C CA . ILE A 1 93 ? -3.808 -8.300 2.187 1.00 82.50 93 ILE A CA 1
ATOM 715 C C . ILE A 1 93 ? -3.571 -7.245 1.104 1.00 82.50 93 ILE A C 1
ATOM 717 O O . ILE A 1 93 ? -4.463 -6.866 0.349 1.00 82.50 93 ILE A O 1
ATOM 721 N N . ASP A 1 94 ? -2.333 -6.773 0.996 1.00 75.75 94 ASP A N 1
ATOM 722 C CA . ASP A 1 94 ? -1.915 -5.874 -0.071 1.00 75.75 94 ASP A CA 1
ATOM 723 C C . ASP A 1 94 ? -1.990 -6.590 -1.427 1.00 75.75 94 ASP A C 1
ATOM 725 O O . ASP A 1 94 ? -1.349 -7.622 -1.645 1.00 75.75 94 ASP A O 1
ATOM 729 N N . SER A 1 95 ? -2.739 -6.032 -2.381 1.00 68.31 95 SER A N 1
ATOM 730 C CA . SER A 1 95 ? -2.990 -6.698 -3.664 1.00 68.31 95 SER A CA 1
ATOM 731 C C . SER A 1 95 ? -1.725 -6.891 -4.505 1.00 68.31 95 SER A C 1
ATOM 733 O O . SER A 1 95 ? -1.706 -7.794 -5.348 1.00 68.31 95 SER A O 1
ATOM 735 N N . VAL A 1 96 ? -0.686 -6.077 -4.264 1.00 68.62 96 VAL A N 1
ATOM 736 C CA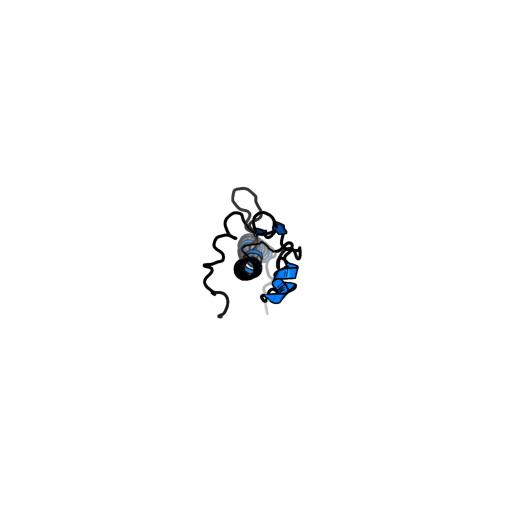 . VAL A 1 96 ? 0.579 -6.052 -5.012 1.00 68.62 96 VAL A CA 1
ATOM 737 C C . VAL A 1 96 ? 1.610 -7.006 -4.413 1.00 68.62 96 VAL A C 1
ATOM 739 O O . VAL A 1 96 ? 2.078 -7.915 -5.093 1.00 68.62 96 VAL A O 1
ATOM 742 N N . SER A 1 97 ? 1.965 -6.807 -3.145 1.00 71.12 97 SER A N 1
ATOM 743 C CA . SER A 1 97 ? 2.983 -7.602 -2.449 1.00 71.12 97 SER A CA 1
ATOM 744 C C . SER A 1 97 ? 2.451 -8.931 -1.915 1.00 71.12 97 SER A C 1
ATOM 746 O O . SER A 1 97 ? 3.250 -9.793 -1.555 1.00 71.12 97 SER A O 1
ATOM 748 N N . LYS A 1 98 ? 1.121 -9.105 -1.861 1.00 79.81 98 LYS A N 1
ATOM 749 C CA . LYS A 1 98 ? 0.443 -10.239 -1.209 1.00 79.81 98 LYS A CA 1
ATOM 750 C C . LYS A 1 98 ? 0.800 -10.392 0.273 1.00 79.81 98 LYS A C 1
ATOM 752 O O . LYS A 1 98 ? 0.627 -11.465 0.843 1.00 79.81 98 LYS A O 1
ATOM 757 N N . GLN A 1 99 ? 1.289 -9.324 0.897 1.00 80.00 99 GLN A N 1
ATOM 758 C CA . GLN A 1 99 ? 1.606 -9.283 2.320 1.00 80.00 99 GLN A CA 1
ATOM 759 C C . GLN A 1 99 ? 0.453 -8.665 3.114 1.00 80.00 99 GLN A C 1
ATOM 761 O O . GLN A 1 99 ? -0.276 -7.833 2.571 1.00 80.00 99 GLN A O 1
ATOM 766 N N . PRO A 1 100 ? 0.274 -9.042 4.390 1.00 80.50 100 PRO A N 1
ATOM 767 C CA . PRO A 1 100 ? -0.737 -8.424 5.234 1.00 80.50 100 PRO A CA 1
ATOM 768 C C . PRO A 1 100 ? -0.475 -6.921 5.408 1.00 80.50 100 PRO A C 1
ATOM 770 O O . PRO A 1 100 ? 0.673 -6.478 5.500 1.00 80.50 100 PRO A O 1
ATOM 773 N N . LEU A 1 101 ? -1.552 -6.139 5.472 1.00 84.12 101 LEU A N 1
ATOM 774 C CA . LEU A 1 101 ? -1.491 -4.732 5.848 1.00 84.12 101 LEU A CA 1
ATOM 775 C C . LEU A 1 101 ? -0.988 -4.598 7.286 1.00 84.12 101 LEU A C 1
ATOM 777 O O . LEU A 1 101 ? -1.317 -5.396 8.166 1.00 84.12 101 LEU A O 1
ATOM 781 N N . GLN A 1 102 ? -0.195 -3.562 7.524 1.00 85.19 102 GLN A N 1
ATOM 782 C CA . GLN A 1 102 ? 0.350 -3.271 8.839 1.00 85.19 102 GLN A CA 1
ATOM 783 C C . GLN A 1 102 ? -0.621 -2.366 9.590 1.00 85.19 102 GLN A C 1
ATOM 785 O O . GLN A 1 102 ? -0.983 -1.296 9.101 1.00 85.19 102 GLN A O 1
ATOM 790 N N . TYR A 1 103 ? -1.025 -2.794 10.781 1.00 86.50 103 TYR A N 1
ATOM 791 C CA . TYR A 1 103 ? -1.911 -2.042 11.659 1.00 86.50 103 TYR A CA 1
ATOM 792 C C . TYR A 1 103 ? -1.190 -1.650 12.941 1.00 86.50 103 TYR A C 1
ATOM 794 O O . TYR A 1 103 ? -0.578 -2.500 13.591 1.00 86.50 103 TYR A O 1
ATOM 802 N N . ASN A 1 104 ? -1.289 -0.376 13.314 1.00 88.12 104 ASN A N 1
ATOM 803 C CA . ASN A 1 104 ? -0.810 0.108 14.599 1.00 88.12 104 ASN A CA 1
ATOM 804 C C . ASN A 1 104 ? -1.997 0.290 15.568 1.00 88.12 104 ASN A C 1
ATOM 806 O O . ASN A 1 104 ? -2.769 1.235 15.397 1.00 88.12 104 ASN A O 1
ATOM 810 N N . PRO A 1 105 ? -2.134 -0.550 16.612 1.00 85.75 105 PRO A N 1
ATOM 811 C CA . PRO A 1 105 ? -3.251 -0.474 17.556 1.00 85.75 105 PRO A CA 1
ATOM 812 C C . PRO A 1 105 ? -3.221 0.764 18.458 1.00 85.75 105 PRO A C 1
ATOM 814 O O . PRO A 1 105 ? -4.242 1.119 19.038 1.00 85.75 105 PRO A O 1
ATOM 817 N N . GLN A 1 106 ? -2.076 1.442 18.589 1.00 84.50 106 GLN A N 1
ATOM 818 C CA . GLN A 1 106 ? -1.980 2.660 19.400 1.00 84.50 106 GLN A CA 1
ATOM 819 C C . GLN A 1 106 ? -2.475 3.894 18.648 1.00 84.50 106 GLN A C 1
ATOM 821 O O . GLN A 1 106 ? -3.072 4.783 19.248 1.00 84.50 106 GLN A O 1
ATOM 826 N N . THR A 1 107 ? -2.220 3.957 17.340 1.00 84.44 107 THR A N 1
ATOM 827 C CA . THR A 1 107 ? -2.592 5.110 16.508 1.00 84.44 107 THR A CA 1
ATOM 828 C C . THR A 1 107 ? -3.853 4.863 15.684 1.00 84.44 107 THR A C 1
ATOM 830 O O . THR A 1 107 ? -4.485 5.814 15.232 1.00 84.44 107 THR A O 1
ATOM 833 N N . GLY A 1 108 ? -4.244 3.601 15.492 1.00 82.31 108 GLY A N 1
ATOM 834 C CA . GLY A 1 108 ? -5.341 3.211 14.612 1.00 82.31 108 GLY A CA 1
ATOM 835 C C . GLY A 1 108 ? -4.991 3.294 13.125 1.00 82.31 108 GLY A C 1
ATOM 836 O O . GLY A 1 108 ? -5.894 3.248 12.295 1.00 82.31 108 GLY A O 1
ATOM 837 N N . GLU A 1 109 ? -3.710 3.447 12.783 1.00 82.69 109 GLU A N 1
ATOM 838 C CA . GLU A 1 109 ? -3.256 3.639 11.407 1.00 82.69 109 GLU A CA 1
ATOM 839 C C . GLU A 1 109 ? -3.068 2.301 10.682 1.00 82.69 109 GLU A C 1
ATOM 841 O O . GLU A 1 109 ? -2.546 1.334 11.246 1.00 82.69 109 GLU A O 1
ATOM 846 N N . VAL A 1 110 ? -3.464 2.267 9.408 1.00 82.38 110 VAL A N 1
ATOM 847 C CA . VAL A 1 110 ? -3.290 1.123 8.507 1.00 82.38 110 VAL A CA 1
ATOM 848 C C . VAL A 1 110 ? -2.357 1.528 7.374 1.00 82.38 110 VAL A C 1
ATOM 850 O O . VAL A 1 110 ? -2.639 2.460 6.622 1.00 82.38 110 VAL A O 1
ATOM 853 N N . THR A 1 111 ? -1.249 0.809 7.223 1.00 76.38 111 THR A N 1
ATOM 854 C CA . THR A 1 111 ? -0.242 1.079 6.195 1.00 76.38 111 THR A CA 1
ATOM 855 C C . THR A 1 111 ? -0.045 -0.137 5.296 1.00 76.38 111 THR A C 1
ATOM 857 O O . THR A 1 111 ? -0.046 -1.285 5.742 1.00 76.38 111 THR A O 1
ATOM 860 N N . SER A 1 112 ? 0.118 0.111 3.995 1.00 74.56 112 SER A N 1
ATOM 861 C CA . SER A 1 112 ? 0.546 -0.923 3.051 1.00 74.56 112 SER A CA 1
ATOM 862 C C . SER A 1 112 ? 2.066 -0.844 2.874 1.00 74.56 112 SER A C 1
ATOM 864 O O . SER A 1 112 ? 2.577 0.257 2.649 1.00 74.56 112 SER A O 1
ATOM 866 N N . PRO A 1 113 ? 2.789 -1.983 2.891 1.00 68.19 113 PRO A N 1
ATOM 867 C CA . PRO A 1 113 ? 4.223 -2.033 2.585 1.00 68.19 113 PRO A CA 1
ATOM 868 C C . PRO A 1 113 ? 4.583 -1.432 1.217 1.00 68.19 113 PRO A C 1
ATOM 870 O O . PRO A 1 113 ? 5.707 -0.983 1.005 1.00 68.19 113 PRO A O 1
ATOM 873 N N . THR A 1 114 ? 3.625 -1.424 0.286 1.00 65.69 114 THR A N 1
ATOM 874 C CA . THR A 1 114 ? 3.809 -0.976 -1.099 1.00 65.69 114 THR A CA 1
ATOM 875 C C . THR A 1 114 ? 3.236 0.428 -1.343 1.00 65.69 114 THR A C 1
ATOM 877 O O . THR A 1 114 ? 3.367 0.968 -2.446 1.00 65.69 114 THR A O 1
ATOM 880 N N . ALA A 1 115 ? 2.585 1.043 -0.347 1.00 65.19 115 ALA A N 1
ATOM 881 C CA . ALA A 1 115 ? 2.013 2.376 -0.495 1.00 65.19 115 ALA A CA 1
ATOM 882 C C . ALA A 1 115 ? 3.105 3.454 -0.521 1.00 65.19 115 ALA A C 1
ATOM 884 O O . ALA A 1 115 ? 3.988 3.512 0.330 1.00 65.19 115 ALA A O 1
ATOM 885 N N . LEU A 1 116 ? 3.013 4.355 -1.501 1.00 57.31 116 LEU A N 1
ATOM 886 C C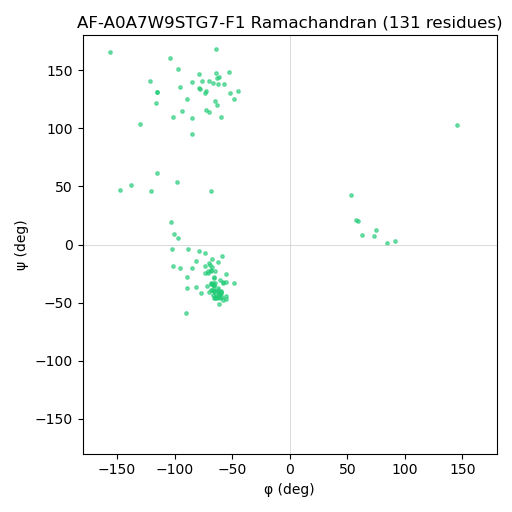A . LEU A 1 116 ? 3.868 5.537 -1.561 1.00 57.31 116 LEU A CA 1
ATOM 887 C C . LEU A 1 116 ? 3.538 6.484 -0.385 1.00 57.31 116 LEU A C 1
ATOM 889 O O . LEU A 1 116 ? 2.349 6.703 -0.110 1.00 57.31 116 LEU A O 1
ATOM 893 N N . PRO A 1 117 ? 4.547 7.098 0.264 1.00 51.97 117 PRO A N 1
ATOM 894 C CA . PRO A 1 117 ? 4.330 8.067 1.338 1.00 51.97 117 PRO A CA 1
ATOM 895 C C . PRO A 1 117 ? 3.361 9.179 0.904 1.00 51.97 117 PRO A C 1
ATOM 897 O O . PRO A 1 117 ? 3.515 9.755 -0.173 1.00 51.97 117 PRO A O 1
ATOM 900 N N . GLY A 1 118 ? 2.341 9.464 1.721 1.00 55.38 118 GLY A N 1
ATOM 901 C CA . GLY A 1 118 ? 1.362 10.533 1.472 1.00 55.38 118 GLY A CA 1
ATOM 902 C C . GLY A 1 118 ? 0.169 10.177 0.570 1.00 55.38 118 GLY A C 1
ATOM 903 O O . GLY A 1 118 ? -0.677 11.035 0.334 1.00 55.38 118 GLY A O 1
ATOM 904 N N . ARG A 1 119 ? 0.051 8.935 0.072 1.00 56.62 119 ARG A N 1
ATOM 905 C CA . ARG A 1 119 ? -1.112 8.505 -0.741 1.00 56.62 119 ARG A CA 1
ATOM 906 C C . ARG A 1 119 ? -2.231 7.809 0.027 1.00 56.62 119 ARG A C 1
ATOM 908 O O . ARG A 1 119 ? -3.359 7.796 -0.451 1.00 56.62 119 ARG A O 1
ATOM 915 N N . VAL A 1 120 ? -1.940 7.283 1.211 1.00 57.25 120 VAL A N 1
ATOM 916 C CA . VAL A 1 120 ? -2.934 6.622 2.073 1.00 57.25 120 VAL A CA 1
ATOM 917 C C . VAL A 1 120 ? -3.916 7.616 2.707 1.00 57.25 120 VAL A C 1
ATOM 919 O O . VAL A 1 120 ? -5.108 7.335 2.751 1.00 57.25 120 VAL A O 1
ATOM 922 N N . GLY A 1 121 ? -3.465 8.823 3.074 1.00 49.03 121 GLY A N 1
ATOM 923 C CA . GLY A 1 121 ? -4.329 9.858 3.668 1.00 49.03 121 GLY A CA 1
ATOM 924 C C . GLY A 1 121 ? -5.380 10.453 2.717 1.00 49.03 121 GLY A C 1
ATOM 925 O O . GLY A 1 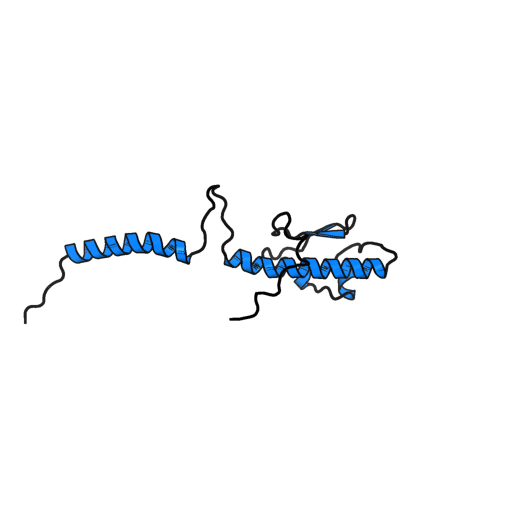121 ? -6.418 10.924 3.169 1.00 49.03 121 GLY A O 1
ATOM 926 N N . ASN A 1 122 ? -5.158 10.377 1.399 1.00 42.88 122 ASN A N 1
ATOM 927 C CA . ASN A 1 122 ? -6.062 10.932 0.380 1.00 42.88 122 ASN A CA 1
ATOM 928 C C . ASN A 1 122 ? -6.969 9.870 -0.271 1.00 42.88 122 ASN A C 1
ATOM 930 O O . ASN A 1 122 ? -7.666 10.167 -1.242 1.00 42.88 122 ASN A O 1
ATOM 934 N N . ALA A 1 123 ? -6.988 8.640 0.253 1.00 49.19 123 ALA A N 1
ATOM 935 C CA . ALA A 1 123 ? -7.811 7.538 -0.254 1.00 49.19 123 ALA A CA 1
ATOM 936 C C . ALA A 1 123 ? -9.329 7.798 -0.167 1.00 49.19 123 ALA A C 1
ATOM 938 O O . ALA A 1 123 ? -10.112 7.121 -0.829 1.00 49.19 123 ALA A O 1
ATOM 939 N N . LEU A 1 124 ? -9.742 8.805 0.613 1.00 48.78 124 LEU A N 1
ATOM 940 C CA . LEU A 1 124 ? -11.115 9.313 0.665 1.00 48.78 124 LEU A CA 1
ATOM 941 C C . LEU A 1 124 ? -11.552 10.012 -0.642 1.00 48.78 124 LEU A C 1
ATOM 943 O O . LEU A 1 124 ? -12.732 10.291 -0.815 1.00 48.78 124 LEU A O 1
ATOM 947 N N . ASN A 1 125 ? -10.615 10.314 -1.551 1.00 42.03 125 ASN A N 1
ATOM 948 C CA . ASN A 1 125 ? -10.855 11.067 -2.782 1.00 42.03 125 ASN A CA 1
ATOM 949 C C . ASN A 1 125 ? -10.112 10.454 -3.984 1.00 42.03 125 ASN A C 1
ATOM 951 O O . ASN A 1 125 ? -9.372 11.138 -4.694 1.00 42.03 125 ASN A O 1
ATOM 955 N N . LEU A 1 126 ? -10.264 9.145 -4.207 1.00 47.28 126 LEU A N 1
ATOM 956 C CA . LEU A 1 126 ? -10.027 8.599 -5.542 1.00 47.28 126 LEU A CA 1
ATOM 957 C C . LEU A 1 126 ? -11.369 8.566 -6.279 1.00 47.28 126 LEU A C 1
ATOM 959 O O . LEU A 1 126 ? -12.258 7.820 -5.860 1.00 47.28 126 LEU A O 1
ATOM 963 N N . PRO A 1 127 ? -11.547 9.340 -7.367 1.00 37.84 127 PRO A N 1
ATOM 964 C CA . PRO A 1 127 ? -12.667 9.109 -8.259 1.00 37.84 127 PRO A CA 1
ATOM 965 C C . PRO A 1 127 ? -12.590 7.662 -8.745 1.00 37.84 127 PRO A C 1
ATOM 967 O O . PRO A 1 127 ? -11.515 7.141 -9.047 1.00 37.84 127 PRO A O 1
ATOM 970 N N . ASN A 1 128 ? -13.752 7.023 -8.794 1.00 43.00 128 ASN A N 1
ATOM 971 C CA . ASN A 1 128 ? -13.984 5.644 -9.207 1.00 43.00 128 ASN A CA 1
ATOM 972 C C . ASN A 1 128 ? -13.718 5.457 -10.724 1.00 43.00 128 ASN A C 1
ATOM 974 O O . ASN A 1 128 ? -14.534 4.912 -11.456 1.00 43.00 128 ASN A O 1
ATOM 978 N N . SER A 1 129 ? -12.606 5.977 -11.249 1.00 45.59 129 SER A N 1
ATOM 979 C CA . SER A 1 129 ? -12.304 6.053 -12.679 1.00 45.59 129 SER A CA 1
ATOM 980 C C . SER A 1 129 ? -11.405 4.903 -13.126 1.00 45.59 129 SER A C 1
ATOM 982 O O . SER A 1 129 ? -10.340 5.118 -13.701 1.00 45.59 129 SER A O 1
ATOM 984 N N . VAL A 1 130 ? -11.831 3.675 -12.831 1.00 47.91 130 VAL A N 1
ATOM 985 C CA . VAL A 1 130 ? -11.381 2.465 -13.540 1.00 47.91 130 VAL A CA 1
ATOM 986 C C . VAL A 1 130 ? -12.512 1.429 -13.600 1.00 47.91 130 VAL A C 1
ATOM 988 O O . VAL A 1 130 ? -12.340 0.248 -13.325 1.00 47.91 130 VAL A O 1
ATOM 991 N N . GLN A 1 131 ? -13.708 1.881 -13.974 1.00 39.69 131 GLN A N 1
ATOM 992 C CA . GLN A 1 131 ? -14.699 1.032 -14.632 1.00 39.69 131 GLN A CA 1
ATOM 993 C C . GLN A 1 131 ? -15.180 1.778 -15.874 1.00 39.69 131 GLN A C 1
ATOM 995 O O . GLN A 1 131 ? -15.927 2.746 -15.763 1.00 39.69 131 GLN A O 1
ATOM 1000 N N . GLY A 1 132 ? -14.716 1.364 -17.051 1.00 42.12 132 GLY A N 1
ATOM 1001 C CA . GLY A 1 132 ? -15.271 1.845 -18.313 1.00 42.12 132 GLY A CA 1
ATOM 1002 C C . GLY A 1 132 ? -14.255 1.994 -19.438 1.00 42.12 132 GLY A C 1
ATOM 1003 O O . GLY A 1 132 ? -13.600 3.030 -19.519 1.00 42.12 132 GLY A O 1
ATOM 1004 N N . GLN A 1 133 ? -14.307 1.005 -20.338 1.00 34.22 133 GLN A N 1
ATOM 1005 C CA . GLN A 1 133 ? -13.813 0.956 -21.726 1.00 34.22 133 GLN A CA 1
ATOM 1006 C C . GLN A 1 133 ? -12.388 0.452 -21.963 1.00 34.22 133 GLN A C 1
ATOM 1008 O O . GLN A 1 133 ? -11.414 1.086 -21.508 1.00 34.22 133 GLN A O 1
#

Solvent-accessible surface area (backbone atoms only — not comparable to full-atom values): 8217 Å² total; per-residue (Å²): 135,87,80,81,74,84,53,73,65,57,54,53,52,51,54,51,52,51,50,57,51,48,67,58,50,50,63,70,73,64,44,62,64,52,44,102,81,70,47,78,40,71,33,66,70,55,58,59,46,48,54,60,38,41,53,30,48,42,53,48,50,52,25,50,52,52,46,15,73,75,46,85,70,41,65,59,86,48,77,75,69,33,41,85,61,74,49,51,78,71,57,45,32,30,70,76,81,69,42,69,50,47,70,40,53,89,78,66,48,72,45,52,95,84,59,61,91,83,53,72,85,50,38,89,70,65,78,84,82,85,75,85,135